Protein AF-A0A530HF14-F1 (afdb_monomer)

Mean predicted aligned error: 12.58 Å

Sequence (118 aa):
MIAGNLILDHGEQLALHSQGTRLSEALPGTGDAVYHRACEAGLEGVVPKRLDSGYRCGNTMNWRKVKCYIEKEMDIVGVRRESGKPAIALMADNGRYMGGKGEEKLRHASRKDFWERS

Structure (mmCIF, N/CA/C/O backbone):
data_AF-A0A530HF14-F1
#
_entry.id   AF-A0A530HF14-F1
#
loop_
_atom_site.group_PDB
_atom_site.id
_atom_site.type_symbol
_atom_site.label_atom_id
_atom_site.label_alt_id
_atom_site.label_comp_id
_atom_site.label_asym_id
_atom_site.label_entity_id
_atom_site.label_seq_id
_atom_site.pdbx_PDB_ins_code
_atom_site.Cartn_x
_atom_site.Cartn_y
_atom_site.Cartn_z
_atom_site.occupancy
_atom_site.B_iso_or_equiv
_atom_site.auth_seq_id
_atom_site.auth_comp_id
_atom_site.auth_asym_id
_atom_site.auth_atom_id
_atom_site.pdbx_PDB_model_num
ATOM 1 N N . MET A 1 1 ? 29.315 -5.144 -40.319 1.00 36.47 1 MET A N 1
ATOM 2 C CA . MET A 1 1 ? 29.248 -6.262 -41.281 1.00 36.47 1 MET A CA 1
ATOM 3 C C . MET A 1 1 ? 29.750 -7.528 -40.609 1.00 36.47 1 MET A C 1
ATOM 5 O O . MET A 1 1 ? 30.948 -7.679 -40.448 1.00 36.47 1 MET A O 1
ATOM 9 N N . ILE A 1 2 ? 28.824 -8.374 -40.169 1.00 30.61 2 ILE A N 1
ATOM 10 C CA . ILE A 1 2 ? 28.721 -9.804 -40.497 1.00 30.61 2 ILE A CA 1
ATOM 11 C C . ILE A 1 2 ? 27.246 -10.155 -40.276 1.00 30.61 2 ILE A C 1
ATOM 13 O O . ILE A 1 2 ? 26.611 -9.632 -39.363 1.00 30.61 2 ILE A O 1
ATOM 17 N N . ALA A 1 3 ? 26.697 -10.895 -41.228 1.00 30.23 3 ALA A N 1
ATOM 18 C CA . ALA A 1 3 ? 25.279 -11.133 -41.442 1.00 30.23 3 ALA A CA 1
ATOM 19 C C . ALA A 1 3 ? 24.803 -12.468 -40.837 1.00 30.23 3 ALA A C 1
ATOM 21 O O . ALA A 1 3 ? 25.616 -13.362 -40.627 1.00 30.23 3 ALA A O 1
ATOM 22 N N . GLY A 1 4 ? 23.475 -12.593 -40.688 1.00 32.03 4 GLY A N 1
ATOM 23 C CA . GLY A 1 4 ? 22.696 -13.847 -40.629 1.00 32.03 4 GLY A CA 1
ATOM 24 C C . GLY A 1 4 ? 22.632 -14.511 -39.246 1.00 32.03 4 GLY A C 1
ATOM 25 O O . GLY A 1 4 ? 23.638 -14.609 -38.566 1.00 32.03 4 GLY A O 1
ATOM 26 N N . ASN A 1 5 ? 21.487 -14.974 -38.739 1.00 28.64 5 ASN A N 1
ATOM 27 C CA . ASN A 1 5 ? 20.369 -15.590 -39.449 1.00 28.64 5 ASN A CA 1
ATOM 28 C C . ASN A 1 5 ? 19.001 -15.229 -38.845 1.00 28.64 5 ASN A C 1
ATOM 30 O O . ASN A 1 5 ? 18.823 -15.197 -37.631 1.00 28.64 5 ASN A O 1
ATOM 34 N N . LEU A 1 6 ? 18.028 -15.046 -39.737 1.00 33.19 6 LEU A N 1
ATOM 35 C CA . LEU A 1 6 ? 16.597 -15.155 -39.481 1.00 33.19 6 LEU A CA 1
ATOM 36 C C . LEU A 1 6 ? 16.236 -16.650 -39.420 1.00 33.19 6 LEU A C 1
ATOM 38 O O . LEU A 1 6 ? 16.515 -17.364 -40.379 1.00 33.19 6 LEU A O 1
ATOM 42 N N . ILE A 1 7 ? 15.586 -17.106 -38.348 1.00 29.97 7 ILE A N 1
ATOM 43 C CA . ILE A 1 7 ? 14.658 -18.247 -38.386 1.00 29.97 7 ILE A CA 1
ATOM 44 C C . ILE A 1 7 ? 13.421 -17.822 -37.591 1.00 29.97 7 ILE A C 1
ATOM 46 O O . ILE A 1 7 ? 13.506 -17.540 -36.399 1.00 29.97 7 ILE A O 1
ATOM 50 N N . LEU A 1 8 ? 12.291 -17.727 -38.290 1.00 35.47 8 LEU A N 1
ATOM 51 C CA . LEU A 1 8 ? 10.958 -17.787 -37.704 1.00 35.47 8 LEU A CA 1
ATOM 52 C C . LEU A 1 8 ? 10.596 -19.272 -37.615 1.00 35.47 8 LEU A C 1
ATOM 54 O O . LEU A 1 8 ? 10.571 -19.926 -38.654 1.00 35.47 8 LEU A O 1
ATOM 58 N N . ASP A 1 9 ? 10.296 -19.784 -36.424 1.00 32.62 9 ASP A N 1
ATOM 59 C CA . ASP A 1 9 ? 9.361 -20.901 -36.278 1.00 32.62 9 ASP A CA 1
ATOM 60 C C . ASP A 1 9 ? 8.671 -20.837 -34.909 1.00 32.62 9 ASP A C 1
ATOM 62 O O . ASP A 1 9 ? 9.218 -20.331 -33.927 1.00 32.62 9 ASP A O 1
ATOM 66 N N . HIS A 1 10 ? 7.421 -21.275 -34.894 1.00 35.06 10 HIS A N 1
ATOM 67 C CA . HIS A 1 10 ? 6.526 -21.311 -33.754 1.00 35.06 10 HIS A CA 1
ATOM 68 C C . HIS A 1 10 ? 7.050 -22.230 -32.641 1.00 35.06 10 HIS A C 1
ATOM 70 O O . HIS A 1 10 ? 7.435 -23.364 -32.894 1.00 35.06 10 HIS A O 1
ATOM 76 N N . GLY A 1 11 ? 6.902 -21.789 -31.389 1.00 36.94 11 GLY A N 1
ATOM 77 C CA . GLY A 1 11 ? 6.933 -22.675 -30.225 1.00 36.94 11 GLY A CA 1
ATOM 78 C C . GLY A 1 11 ? 8.230 -22.645 -29.418 1.00 36.94 11 GLY A C 1
ATOM 79 O O . GLY A 1 11 ? 9.328 -22.752 -29.942 1.00 36.94 11 GLY A O 1
ATOM 80 N N . GLU A 1 12 ? 8.040 -22.560 -28.101 1.00 37.78 12 GLU A N 1
ATOM 81 C CA . GLU A 1 12 ? 9.015 -22.946 -27.078 1.00 37.78 12 GLU A CA 1
ATOM 82 C C . GLU A 1 12 ? 10.173 -21.965 -26.815 1.00 37.78 12 GLU A C 1
ATOM 84 O O . GLU A 1 12 ? 11.347 -22.213 -27.082 1.00 37.78 12 GLU A O 1
ATOM 89 N N . GLN A 1 13 ? 9.851 -20.849 -26.151 1.00 38.09 13 GLN A N 1
ATOM 90 C CA . GLN A 1 13 ? 10.854 -20.138 -25.363 1.00 38.09 13 GLN A CA 1
ATOM 91 C C . GLN A 1 13 ? 11.191 -21.004 -24.141 1.00 38.09 13 GLN A C 1
ATOM 93 O O . GLN A 1 13 ? 10.454 -21.035 -23.156 1.00 38.09 13 GLN A O 1
ATOM 98 N N . LEU A 1 14 ? 12.291 -21.750 -24.249 1.00 38.81 14 LEU A N 1
ATOM 99 C CA . LEU A 1 14 ? 12.883 -22.560 -23.188 1.00 38.81 14 LEU A CA 1
ATOM 100 C C . LEU A 1 14 ? 13.216 -21.670 -21.983 1.00 38.81 14 LEU A C 1
ATOM 102 O O . LEU A 1 14 ? 14.288 -21.068 -21.895 1.00 38.81 14 LEU A O 1
ATOM 106 N N . ALA A 1 15 ? 12.283 -21.579 -21.038 1.00 46.75 15 ALA A N 1
ATOM 107 C CA . ALA A 1 15 ? 12.572 -21.070 -19.713 1.00 46.75 15 ALA A CA 1
ATOM 108 C C . ALA A 1 15 ? 13.521 -22.067 -19.041 1.00 46.75 15 ALA A C 1
ATOM 110 O O . ALA A 1 15 ? 13.161 -23.217 -18.787 1.00 46.75 15 ALA A O 1
ATOM 111 N N . LEU A 1 16 ? 14.744 -21.626 -18.750 1.00 47.59 16 LEU A N 1
ATOM 112 C CA . LEU A 1 16 ? 15.656 -22.301 -17.831 1.00 47.59 16 LEU A CA 1
ATOM 113 C C . LEU A 1 16 ? 15.025 -22.302 -16.425 1.00 47.59 16 LEU A C 1
ATOM 115 O O . LEU A 1 16 ? 15.407 -21.529 -15.550 1.00 47.59 16 LEU A O 1
ATOM 119 N N . HIS A 1 17 ? 14.025 -23.155 -16.198 1.00 56.22 17 HIS A N 1
ATOM 120 C CA . HIS A 1 17 ? 13.499 -23.449 -14.870 1.00 56.22 17 HIS A CA 1
ATOM 121 C C . HIS A 1 17 ? 14.471 -24.401 -14.182 1.00 56.22 17 HIS A C 1
ATOM 123 O O . HIS A 1 17 ? 14.325 -25.622 -14.223 1.00 56.22 17 HIS A O 1
ATOM 129 N N . SER A 1 18 ? 15.481 -23.834 -13.524 1.00 59.91 18 SER A N 1
ATOM 130 C CA . SER A 1 18 ? 16.192 -24.569 -12.484 1.00 59.91 18 SER A CA 1
ATOM 131 C C . SER A 1 18 ? 15.182 -24.946 -11.391 1.00 59.91 18 SER A C 1
ATOM 133 O O . SER A 1 18 ? 14.347 -24.136 -10.983 1.00 59.91 18 SER A O 1
ATOM 135 N N . GLN A 1 19 ? 15.223 -26.201 -10.944 1.00 69.06 19 GLN A N 1
ATOM 136 C CA . GLN A 1 19 ? 14.273 -26.841 -10.018 1.00 69.06 19 GLN A CA 1
ATOM 137 C C . GLN A 1 19 ? 14.310 -26.273 -8.574 1.00 69.06 19 GLN A C 1
ATOM 139 O O . GLN A 1 19 ? 14.096 -27.005 -7.615 1.00 69.06 19 GLN A O 1
ATOM 144 N N . GLY A 1 20 ? 14.598 -24.980 -8.383 1.00 80.44 20 GLY A N 1
ATOM 145 C CA . GLY A 1 20 ? 14.730 -24.382 -7.050 1.00 80.44 20 GLY A CA 1
ATOM 146 C C . GLY A 1 20 ? 14.368 -22.903 -6.926 1.00 80.44 20 GLY A C 1
ATOM 147 O O . GLY A 1 20 ? 13.968 -22.488 -5.841 1.00 80.44 20 GLY A O 1
ATOM 148 N N . THR A 1 21 ? 14.426 -22.107 -8.003 1.00 83.06 21 THR A N 1
ATOM 149 C CA . THR A 1 21 ? 14.185 -20.655 -7.910 1.00 83.06 21 THR A CA 1
ATOM 150 C C . THR A 1 21 ? 13.404 -20.143 -9.114 1.00 83.06 21 THR A C 1
ATOM 152 O O . THR A 1 21 ? 13.869 -20.223 -10.247 1.00 83.06 21 THR A O 1
ATOM 155 N N . ARG A 1 22 ? 12.226 -19.557 -8.869 1.00 88.69 22 ARG A N 1
ATOM 156 C CA . ARG A 1 22 ? 11.443 -18.847 -9.890 1.00 88.69 22 ARG A CA 1
ATOM 157 C C . ARG A 1 22 ? 11.646 -17.345 -9.728 1.00 88.69 22 ARG A C 1
ATOM 159 O O . ARG A 1 22 ? 11.312 -16.786 -8.687 1.00 88.69 22 ARG A O 1
ATOM 166 N N . LEU A 1 23 ? 12.161 -16.702 -10.769 1.00 87.56 23 LEU A N 1
ATOM 167 C CA . LEU A 1 23 ? 12.239 -15.248 -10.842 1.00 87.56 23 LEU A CA 1
ATOM 168 C C . LEU A 1 23 ? 10.933 -14.685 -11.417 1.00 87.56 23 LEU A C 1
ATOM 170 O O . LEU A 1 23 ? 10.348 -15.274 -12.324 1.00 87.56 23 LEU A O 1
ATOM 174 N N . SER A 1 24 ? 10.479 -13.548 -10.893 1.00 87.00 24 SER A N 1
ATOM 175 C CA . SER A 1 24 ? 9.408 -12.773 -11.521 1.00 87.00 24 SER A CA 1
ATOM 176 C C . SER A 1 24 ? 9.977 -11.970 -12.684 1.00 87.00 24 SER A C 1
ATOM 178 O O . SER A 1 24 ? 10.897 -11.173 -12.498 1.00 87.00 24 SER A O 1
ATOM 180 N N . GLU A 1 25 ? 9.424 -12.177 -13.872 1.00 89.69 25 GLU A N 1
ATOM 181 C CA . GLU A 1 25 ? 9.804 -11.433 -15.069 1.00 89.69 25 GLU A CA 1
ATOM 182 C C . GLU A 1 25 ? 9.300 -9.986 -15.012 1.00 89.69 25 GLU A C 1
ATOM 184 O O . GLU A 1 25 ? 8.318 -9.665 -14.334 1.00 89.69 25 GLU A O 1
ATOM 189 N N . ALA A 1 26 ? 9.991 -9.095 -15.725 1.00 87.94 26 ALA A N 1
ATOM 190 C CA . ALA A 1 26 ? 9.523 -7.730 -15.905 1.00 87.94 26 ALA A CA 1
ATOM 191 C C . ALA A 1 26 ? 8.271 -7.735 -16.791 1.00 87.94 26 ALA A C 1
ATOM 193 O O . ALA A 1 26 ? 8.269 -8.320 -17.872 1.00 87.94 26 ALA A O 1
ATOM 194 N N . LEU A 1 27 ? 7.213 -7.065 -16.338 1.00 89.06 27 LEU A N 1
ATOM 195 C CA . LEU A 1 27 ? 5.968 -6.970 -17.093 1.00 89.06 27 LEU A CA 1
ATOM 196 C C . LEU A 1 27 ? 6.084 -5.854 -18.146 1.00 89.06 27 LEU A C 1
ATOM 198 O O . LEU A 1 27 ? 6.410 -4.722 -17.774 1.00 89.06 27 LEU A O 1
ATOM 202 N N . PRO A 1 28 ? 5.834 -6.141 -19.437 1.00 86.81 28 PRO A N 1
ATOM 203 C CA . PRO A 1 28 ? 5.816 -5.118 -20.475 1.00 86.81 28 PRO A CA 1
ATOM 204 C C . PRO A 1 28 ? 4.565 -4.234 -20.357 1.00 86.81 28 PRO A C 1
ATOM 206 O O . PRO A 1 28 ? 3.536 -4.651 -19.826 1.00 86.81 28 PRO A O 1
ATOM 209 N N . GLY A 1 29 ? 4.639 -3.024 -20.913 1.00 87.62 29 GLY 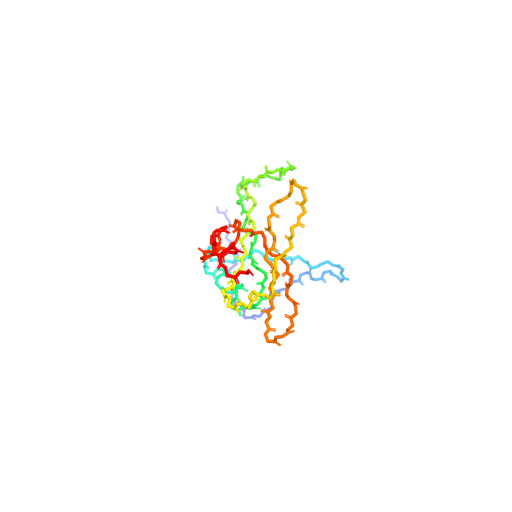A N 1
ATOM 210 C CA . GLY A 1 29 ? 3.528 -2.070 -20.950 1.00 87.62 29 GLY A CA 1
ATOM 211 C C . GLY A 1 29 ? 3.702 -0.882 -20.006 1.00 87.62 29 GLY A C 1
ATOM 212 O O . GLY A 1 29 ? 4.760 -0.676 -19.409 1.00 87.62 29 GLY A O 1
ATOM 213 N N . THR A 1 30 ? 2.661 -0.058 -19.913 1.00 91.69 30 THR A N 1
ATOM 214 C CA . THR A 1 30 ? 2.648 1.117 -19.039 1.00 91.69 30 THR A CA 1
ATOM 215 C C . THR A 1 30 ? 2.336 0.717 -17.595 1.00 91.69 30 THR A C 1
ATOM 217 O O . THR A 1 30 ? 1.674 -0.288 -17.328 1.00 91.69 30 THR A O 1
ATOM 220 N N . GLY A 1 31 ? 2.827 1.504 -16.633 1.00 90.19 31 GLY A N 1
ATOM 221 C CA . GLY A 1 31 ? 2.651 1.199 -15.211 1.00 90.19 31 GLY A CA 1
ATOM 222 C C . GLY A 1 31 ? 1.184 1.162 -14.767 1.00 90.19 31 GLY A C 1
ATOM 223 O O . GLY A 1 31 ? 0.836 0.355 -13.909 1.00 90.19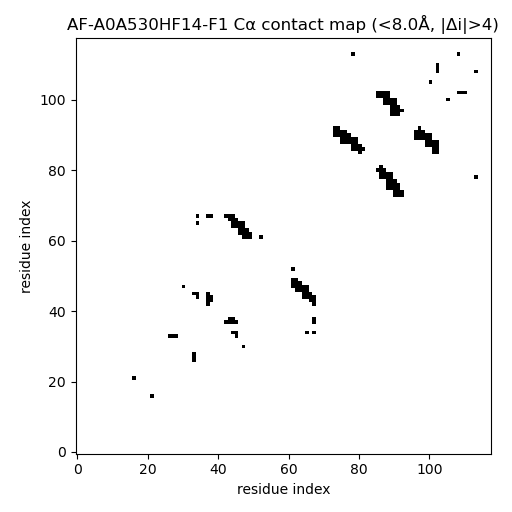 31 GLY A O 1
ATOM 224 N N . ASP A 1 32 ? 0.328 1.992 -15.367 1.00 94.31 32 ASP A N 1
ATOM 225 C CA . ASP A 1 32 ? -1.118 2.015 -15.127 1.00 94.31 32 ASP A CA 1
ATOM 226 C C . ASP A 1 32 ? -1.798 0.733 -15.625 1.00 94.31 32 ASP A C 1
ATOM 228 O O . ASP A 1 32 ? -2.539 0.109 -14.867 1.00 94.31 32 ASP A O 1
ATOM 232 N N . ALA A 1 33 ? -1.483 0.272 -16.838 1.00 94.69 33 ALA A N 1
ATOM 233 C CA . ALA A 1 33 ? -2.045 -0.958 -17.382 1.00 94.69 33 ALA A CA 1
ATOM 234 C C . ALA A 1 33 ? -1.667 -2.170 -16.517 1.00 94.69 33 ALA A C 1
ATOM 236 O O . ALA A 1 33 ? -2.526 -2.978 -16.164 1.00 94.69 33 ALA A O 1
ATOM 237 N N . VAL A 1 34 ? -0.397 -2.266 -16.109 1.00 94.38 34 VAL A N 1
ATOM 238 C CA . VAL A 1 34 ? 0.080 -3.336 -15.220 1.00 94.38 34 VAL A CA 1
ATOM 239 C C . VAL A 1 34 ? -0.604 -3.270 -13.851 1.00 94.38 34 VAL A C 1
ATOM 241 O O . VAL A 1 34 ? -0.999 -4.304 -13.312 1.00 94.38 34 VAL A O 1
ATOM 244 N N . TYR A 1 35 ? -0.789 -2.069 -13.298 1.00 94.75 35 TYR A N 1
ATOM 245 C CA . TYR A 1 35 ? -1.519 -1.870 -12.047 1.00 94.75 35 TYR A CA 1
ATOM 246 C C . TYR A 1 35 ? -2.977 -2.336 -12.150 1.00 94.75 35 TYR A C 1
ATOM 248 O O . TYR A 1 35 ? -3.415 -3.125 -11.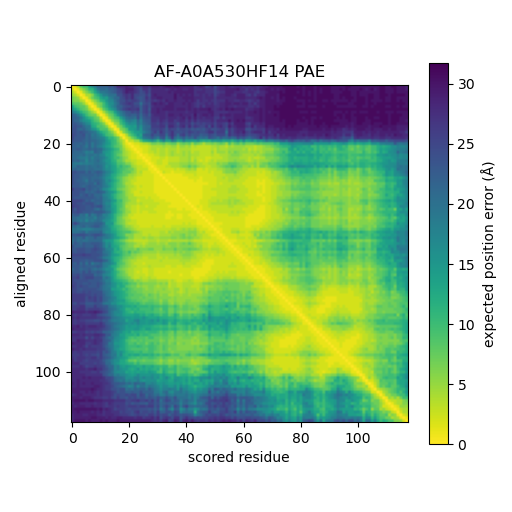314 1.00 94.75 35 TYR A O 1
ATOM 256 N N . HIS A 1 36 ? -3.708 -1.918 -13.187 1.00 94.50 36 HIS A N 1
ATOM 257 C CA . HIS A 1 36 ? -5.102 -2.319 -13.386 1.00 94.50 36 HIS A CA 1
ATOM 258 C C . HIS A 1 36 ? -5.241 -3.837 -13.508 1.00 94.50 36 HIS A C 1
ATOM 260 O O . HIS A 1 36 ? -6.061 -4.430 -12.809 1.00 94.50 36 HIS A O 1
ATOM 266 N N . ARG A 1 37 ? -4.371 -4.483 -14.294 1.00 93.94 37 ARG A N 1
ATOM 267 C CA . ARG A 1 37 ? -4.345 -5.947 -14.413 1.00 93.94 37 ARG A CA 1
ATOM 268 C C . ARG A 1 37 ? -4.032 -6.643 -13.094 1.00 93.94 37 ARG A C 1
ATOM 270 O O . ARG A 1 37 ? -4.652 -7.655 -12.785 1.00 93.94 37 ARG A O 1
ATOM 277 N N . ALA A 1 38 ? -3.099 -6.112 -12.303 1.00 94.31 38 ALA A N 1
ATOM 278 C CA . ALA A 1 38 ? -2.787 -6.670 -10.991 1.00 94.31 38 ALA A CA 1
ATOM 279 C C . ALA A 1 38 ? -3.999 -6.603 -10.047 1.00 94.31 38 ALA A C 1
ATOM 281 O O . ALA A 1 38 ? -4.276 -7.575 -9.346 1.00 94.31 38 ALA A O 1
ATOM 282 N N . CYS A 1 39 ? -4.746 -5.495 -10.064 1.00 95.12 39 CYS A N 1
ATOM 283 C CA . CYS A 1 39 ? -5.953 -5.352 -9.252 1.00 95.12 39 CYS A CA 1
ATOM 284 C C . CYS A 1 39 ? -7.096 -6.253 -9.735 1.00 95.12 39 CYS A C 1
ATOM 286 O O . CYS A 1 39 ? -7.735 -6.900 -8.910 1.00 95.12 39 CYS A O 1
ATOM 288 N N . GLU A 1 40 ? -7.320 -6.353 -11.050 1.00 94.56 40 GLU A N 1
ATOM 289 C CA . GLU A 1 40 ? -8.292 -7.284 -11.650 1.00 94.56 40 GLU A CA 1
ATOM 290 C C . GLU A 1 40 ? -7.978 -8.744 -11.292 1.00 94.56 40 GLU A C 1
ATOM 292 O O . GLU A 1 40 ? -8.884 -9.532 -11.030 1.00 94.56 40 GLU A O 1
ATOM 297 N N . ALA A 1 41 ? -6.692 -9.096 -11.219 1.00 94.31 41 ALA A N 1
ATOM 298 C CA . ALA A 1 41 ? -6.222 -10.421 -10.824 1.00 94.31 41 ALA A CA 1
ATOM 299 C C . ALA A 1 41 ? -6.261 -10.675 -9.301 1.00 94.31 41 ALA A C 1
ATOM 301 O O . ALA A 1 41 ? -5.819 -11.732 -8.849 1.00 94.31 41 ALA A O 1
ATOM 302 N N . GLY A 1 42 ? -6.751 -9.726 -8.493 1.00 93.00 42 GLY A N 1
ATOM 303 C CA . GLY A 1 42 ? -6.849 -9.869 -7.037 1.00 93.00 42 GLY A CA 1
ATOM 304 C C . GLY A 1 42 ? -5.507 -9.818 -6.298 1.00 93.00 42 GLY A C 1
ATOM 305 O O . GLY A 1 42 ? -5.412 -10.287 -5.162 1.00 93.00 42 GLY A O 1
ATOM 306 N N . LEU A 1 43 ? -4.458 -9.269 -6.918 1.00 94.31 43 LEU A N 1
ATOM 307 C CA . LEU A 1 43 ? -3.161 -9.072 -6.269 1.00 94.31 43 LEU A CA 1
ATOM 308 C C . LEU A 1 43 ? -3.191 -7.850 -5.336 1.00 94.31 43 LEU A C 1
ATOM 310 O O . LEU A 1 43 ? -3.987 -6.930 -5.506 1.00 94.31 43 LEU A O 1
ATOM 314 N N . GLU A 1 44 ? -2.269 -7.793 -4.364 1.00 94.50 44 GLU A N 1
ATOM 315 C CA . GLU A 1 44 ? -2.163 -6.638 -3.449 1.00 94.50 44 GLU A CA 1
ATOM 316 C C . GLU A 1 44 ? -1.838 -5.335 -4.200 1.00 94.50 44 GLU A C 1
ATOM 318 O O . GLU A 1 44 ? -2.160 -4.247 -3.728 1.00 94.50 44 GLU A O 1
ATOM 323 N N . GLY A 1 45 ? -1.154 -5.431 -5.340 1.00 94.75 45 GLY A N 1
ATOM 324 C CA . GLY A 1 45 ? -0.711 -4.304 -6.149 1.00 94.75 45 GLY A CA 1
ATOM 325 C C . GLY A 1 45 ? 0.610 -4.590 -6.851 1.00 94.75 45 GLY A C 1
ATOM 326 O O . GLY A 1 45 ? 0.978 -5.744 -7.069 1.00 94.75 45 GLY A O 1
ATOM 327 N N . VAL A 1 46 ? 1.340 -3.530 -7.191 1.00 95.25 46 VAL A N 1
ATOM 328 C CA . VAL A 1 46 ? 2.577 -3.592 -7.981 1.00 95.25 46 VAL A CA 1
ATOM 329 C C . VAL A 1 46 ? 3.737 -2.897 -7.275 1.00 95.25 46 VAL A C 1
ATOM 331 O O . VAL A 1 46 ? 3.552 -2.007 -6.438 1.00 95.25 46 VAL A O 1
ATOM 334 N N . VAL A 1 47 ? 4.960 -3.294 -7.632 1.00 94.75 47 VAL A N 1
ATOM 335 C CA . VAL A 1 47 ? 6.192 -2.629 -7.189 1.00 94.75 47 VAL A CA 1
ATOM 336 C C . VAL A 1 47 ? 7.003 -2.176 -8.406 1.00 94.75 47 VAL A C 1
ATOM 338 O O . VAL A 1 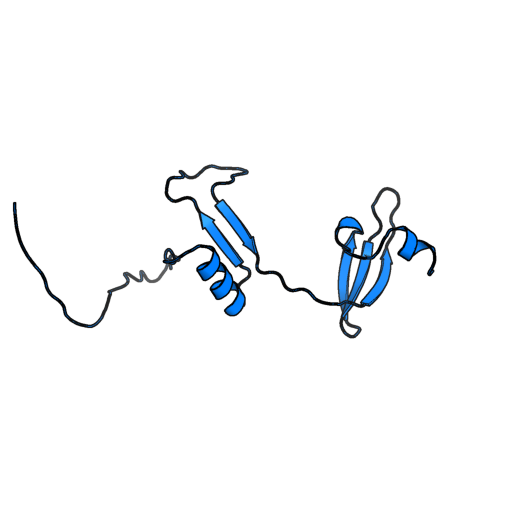47 ? 7.916 -2.892 -8.825 1.00 94.75 47 VAL A O 1
ATOM 341 N N . PRO A 1 48 ? 6.698 -1.009 -9.004 1.00 93.81 48 PRO A N 1
ATOM 342 C CA . PRO A 1 48 ? 7.556 -0.403 -10.013 1.00 93.81 48 PRO A CA 1
ATOM 343 C C . PRO A 1 48 ? 8.939 -0.062 -9.453 1.00 93.81 48 PRO A C 1
ATOM 345 O O . PRO A 1 48 ? 9.082 0.464 -8.342 1.00 93.81 48 PRO A O 1
ATOM 348 N N . LYS A 1 49 ? 9.954 -0.340 -10.272 1.00 93.50 49 LYS A N 1
ATOM 349 C CA . LYS A 1 49 ? 11.365 -0.038 -10.021 1.00 93.50 49 LYS A CA 1
ATOM 350 C C . LYS A 1 49 ? 11.908 0.771 -11.196 1.00 93.50 49 LYS A C 1
ATOM 352 O O . LYS A 1 49 ? 11.633 0.428 -12.343 1.00 93.50 49 LYS A O 1
ATOM 357 N N . ARG A 1 50 ? 12.667 1.834 -10.928 1.00 92.88 50 ARG A N 1
ATOM 358 C CA . ARG A 1 50 ? 13.341 2.614 -11.980 1.00 92.88 50 ARG A CA 1
ATOM 359 C C . ARG A 1 50 ? 14.439 1.778 -12.641 1.00 92.88 50 ARG A C 1
ATOM 361 O O . ARG A 1 50 ? 15.301 1.252 -11.937 1.00 92.88 50 ARG A O 1
ATOM 368 N N . LEU A 1 51 ? 14.405 1.679 -13.969 1.00 91.56 51 LEU A N 1
ATOM 369 C CA . LEU A 1 51 ? 15.323 0.846 -14.756 1.00 91.56 51 LEU A CA 1
ATOM 370 C C . LEU A 1 51 ? 16.786 1.299 -14.638 1.00 91.56 51 LEU A C 1
ATOM 372 O O . LEU A 1 51 ? 17.689 0.474 -14.589 1.00 91.56 51 LEU A O 1
ATOM 376 N N . ASP A 1 52 ? 17.003 2.606 -14.545 1.00 93.25 52 ASP A N 1
ATOM 377 C CA . ASP A 1 52 ? 18.305 3.263 -14.417 1.00 93.25 52 ASP A CA 1
ATOM 378 C C . ASP A 1 52 ? 18.795 3.370 -12.962 1.00 93.25 52 ASP A C 1
ATOM 380 O O . ASP A 1 52 ? 19.850 3.945 -12.695 1.00 93.25 52 ASP A O 1
ATOM 384 N N . SER A 1 53 ? 18.047 2.822 -11.996 1.00 92.88 53 SER A N 1
ATOM 385 C CA . SER A 1 53 ? 18.400 2.929 -10.582 1.00 92.88 53 SER A CA 1
ATOM 386 C C . SER A 1 53 ? 19.204 1.737 -10.070 1.00 92.88 53 SER A C 1
ATOM 388 O O . SER A 1 53 ? 18.785 0.584 -10.163 1.00 92.88 53 SER A O 1
ATOM 390 N N . GLY A 1 54 ? 20.338 2.034 -9.434 1.00 94.00 54 GLY A N 1
ATOM 391 C CA . GLY A 1 54 ? 21.059 1.067 -8.613 1.00 94.00 54 GLY A CA 1
ATOM 392 C C . GLY A 1 54 ? 20.303 0.734 -7.323 1.00 94.00 54 GLY A C 1
ATOM 393 O O . GLY A 1 54 ? 19.497 1.525 -6.817 1.00 94.00 54 GLY A O 1
ATOM 394 N N . TYR A 1 55 ? 20.589 -0.440 -6.760 1.00 93.31 55 TYR A N 1
ATOM 395 C CA . TYR A 1 55 ? 20.079 -0.814 -5.445 1.00 93.31 55 TYR A CA 1
ATOM 396 C C . TYR A 1 55 ? 20.631 0.123 -4.362 1.00 93.31 55 TYR A C 1
ATOM 398 O O . TYR A 1 55 ? 21.825 0.416 -4.323 1.00 93.31 55 TYR A O 1
ATOM 406 N N . ARG A 1 56 ? 19.758 0.566 -3.452 1.00 92.38 56 ARG A N 1
ATOM 407 C CA . ARG A 1 56 ? 20.115 1.408 -2.307 1.00 92.38 56 ARG A CA 1
ATOM 408 C C . ARG A 1 56 ? 19.369 0.922 -1.070 1.00 92.38 56 ARG A C 1
ATOM 410 O O . ARG A 1 56 ? 18.157 0.732 -1.124 1.00 92.38 56 ARG A O 1
ATOM 417 N N . CYS A 1 57 ? 20.080 0.764 0.042 1.00 94.06 57 CYS A N 1
ATOM 418 C CA . CYS A 1 57 ? 19.461 0.467 1.329 1.00 94.06 57 CYS A CA 1
ATOM 419 C C . CYS A 1 57 ? 18.725 1.696 1.901 1.00 94.06 57 CYS A C 1
ATOM 421 O O . CYS A 1 57 ? 19.131 2.842 1.695 1.00 94.06 57 CYS A O 1
ATOM 423 N N . GLY A 1 58 ? 17.642 1.452 2.641 1.00 93.19 58 GLY A N 1
ATOM 424 C CA . GLY A 1 58 ? 16.837 2.498 3.278 1.00 93.19 58 GLY A CA 1
ATOM 425 C C . GLY A 1 58 ? 15.695 3.030 2.407 1.00 93.19 58 GLY A C 1
ATOM 426 O O . GLY A 1 58 ? 15.288 2.410 1.426 1.00 93.19 58 GLY A O 1
ATOM 427 N N . ASN A 1 59 ? 15.135 4.176 2.804 1.00 91.75 59 ASN A N 1
ATOM 428 C CA . ASN A 1 59 ? 13.967 4.739 2.134 1.00 91.75 59 ASN A CA 1
ATOM 429 C C . ASN A 1 59 ? 14.352 5.307 0.760 1.00 91.75 59 ASN A C 1
ATOM 431 O O . ASN A 1 59 ? 15.270 6.121 0.646 1.00 91.75 59 ASN A O 1
ATOM 435 N N . THR A 1 60 ? 13.649 4.883 -0.288 1.00 93.75 60 THR A N 1
ATOM 436 C CA . THR A 1 60 ? 13.953 5.271 -1.667 1.00 93.75 60 THR A CA 1
ATOM 437 C C . THR A 1 60 ? 12.684 5.508 -2.469 1.00 93.75 60 THR A C 1
ATOM 439 O O . THR A 1 60 ? 11.657 4.865 -2.264 1.00 93.75 60 THR A O 1
ATOM 442 N N . MET A 1 61 ? 12.771 6.432 -3.424 1.00 92.44 61 MET A N 1
ATOM 443 C CA . MET A 1 61 ? 11.693 6.714 -4.371 1.00 92.44 61 MET A CA 1
ATOM 444 C C . MET A 1 61 ? 11.812 5.876 -5.648 1.00 92.44 61 MET A C 1
ATOM 446 O O . MET A 1 61 ? 10.904 5.900 -6.478 1.00 92.44 61 MET A O 1
ATOM 450 N N . ASN A 1 62 ? 12.929 5.161 -5.808 1.00 94.31 62 ASN A N 1
ATOM 451 C CA . ASN A 1 62 ? 13.224 4.357 -6.990 1.00 94.31 62 ASN A CA 1
ATOM 452 C C . ASN A 1 62 ? 12.378 3.086 -7.044 1.00 94.31 62 ASN A C 1
ATOM 454 O O . ASN A 1 62 ? 12.192 2.533 -8.121 1.00 94.31 62 ASN A O 1
ATOM 458 N N . TRP A 1 63 ? 11.912 2.615 -5.885 1.00 93.56 63 TRP A N 1
ATOM 459 C CA . TRP A 1 63 ? 11.081 1.429 -5.721 1.00 93.56 63 TRP A CA 1
ATOM 460 C C . TRP A 1 63 ? 9.815 1.868 -4.999 1.00 93.56 63 TRP A C 1
ATOM 462 O O . TRP A 1 63 ? 9.879 2.306 -3.850 1.00 93.56 63 TRP A O 1
ATOM 472 N N . ARG A 1 64 ? 8.664 1.800 -5.666 1.00 93.38 64 ARG A N 1
ATOM 473 C CA . ARG A 1 64 ? 7.398 2.261 -5.085 1.00 93.38 64 ARG A CA 1
ATOM 474 C C . ARG A 1 64 ? 6.433 1.112 -4.977 1.00 93.38 64 ARG A C 1
ATOM 476 O O . ARG A 1 64 ? 6.158 0.473 -5.975 1.00 93.38 64 ARG A O 1
ATOM 483 N N . LYS A 1 65 ? 5.887 0.877 -3.787 1.00 94.12 65 LYS A N 1
ATOM 484 C CA . LYS A 1 65 ? 4.739 -0.014 -3.634 1.00 94.12 65 LYS A CA 1
ATOM 485 C C . LYS A 1 65 ? 3.474 0.775 -3.941 1.00 94.12 65 LYS A C 1
ATOM 487 O O . LYS A 1 65 ? 3.187 1.756 -3.260 1.00 94.12 65 LYS A O 1
ATOM 492 N N . VAL A 1 66 ? 2.729 0.327 -4.939 1.00 95.00 66 VAL A N 1
ATOM 493 C CA . VAL A 1 66 ? 1.414 0.864 -5.282 1.00 95.00 66 VAL A CA 1
ATOM 494 C C . VAL A 1 66 ? 0.416 -0.247 -5.015 1.00 95.00 66 VAL A C 1
ATOM 496 O O . VAL A 1 66 ? 0.456 -1.279 -5.677 1.00 95.00 66 VAL A O 1
ATOM 499 N N . LYS A 1 67 ? -0.417 -0.075 -3.988 1.00 95.25 67 LYS A N 1
ATOM 500 C CA . LYS A 1 67 ? -1.415 -1.077 -3.610 1.00 95.25 67 LYS A CA 1
ATOM 501 C C . LYS A 1 67 ? -2.706 -0.859 -4.382 1.00 95.25 67 LYS A C 1
ATOM 503 O O . LYS A 1 67 ? -3.083 0.283 -4.620 1.00 95.25 67 LYS A O 1
ATOM 508 N N . CYS A 1 68 ? -3.375 -1.949 -4.714 1.00 95.75 68 CYS A N 1
ATOM 509 C CA . CYS A 1 68 ? -4.781 -1.939 -5.062 1.00 95.75 68 CYS A CA 1
ATOM 510 C C . CYS A 1 68 ? -5.591 -1.579 -3.814 1.00 95.75 68 CYS A C 1
ATOM 512 O O . CYS A 1 68 ? -5.280 -2.028 -2.706 1.00 95.75 68 CYS A O 1
ATOM 514 N N . TYR A 1 69 ? -6.621 -0.759 -3.990 1.00 89.06 69 TYR A N 1
ATOM 515 C CA . TYR A 1 69 ? -7.520 -0.364 -2.913 1.00 89.06 69 TYR A CA 1
ATOM 516 C C . TYR A 1 69 ? -8.945 -0.753 -3.268 1.00 89.06 69 TYR A C 1
ATOM 518 O O . TYR A 1 69 ? -9.338 -0.719 -4.432 1.00 89.06 69 TYR A O 1
ATOM 526 N N . ILE A 1 70 ? -9.703 -1.102 -2.236 1.00 85.31 70 ILE A N 1
ATOM 527 C CA . ILE A 1 70 ? -11.149 -1.258 -2.308 1.00 85.31 70 ILE A CA 1
ATOM 528 C C . ILE A 1 70 ? -11.777 -0.252 -1.354 1.00 85.31 70 ILE A C 1
ATOM 530 O O . ILE A 1 70 ? -11.254 -0.007 -0.263 1.00 85.31 70 ILE A O 1
ATOM 534 N N . GLU A 1 71 ? -12.895 0.321 -1.772 1.00 85.06 71 GLU A N 1
ATOM 535 C CA . GLU A 1 71 ? -13.753 1.115 -0.905 1.00 85.06 71 GLU A CA 1
ATOM 536 C C . GLU A 1 71 ? -14.880 0.221 -0.402 1.00 85.06 71 GLU A C 1
ATOM 538 O O . GLU A 1 71 ? -15.442 -0.580 -1.149 1.00 85.06 71 GLU A O 1
ATOM 543 N N . LYS A 1 72 ? -15.170 0.313 0.894 1.00 85.19 72 LYS A N 1
ATOM 544 C CA . LYS A 1 72 ? -16.214 -0.479 1.531 1.00 85.19 72 LYS A CA 1
ATOM 545 C C . LYS A 1 72 ? -16.850 0.318 2.659 1.00 85.19 72 LYS A C 1
ATOM 547 O O . LYS A 1 72 ? -16.140 0.939 3.449 1.00 85.19 72 LYS A O 1
ATOM 552 N N . GLU A 1 73 ? -18.173 0.265 2.731 1.00 87.44 73 GLU A N 1
ATOM 553 C CA . GLU A 1 73 ? -18.940 0.784 3.860 1.00 87.44 73 GLU A CA 1
ATOM 554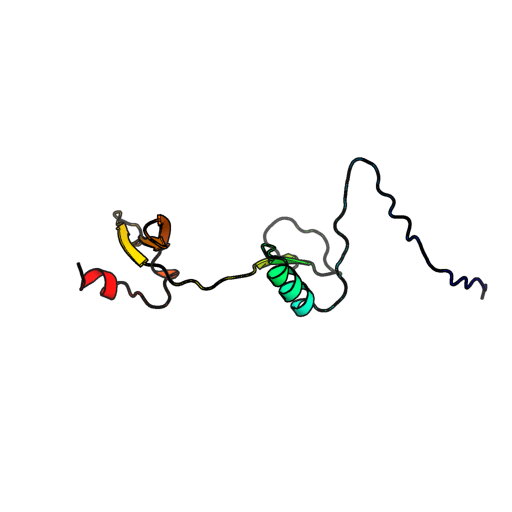 C C . GLU A 1 73 ? -18.908 -0.222 5.014 1.00 87.44 73 GLU A C 1
ATOM 556 O O . GLU A 1 73 ? -18.950 -1.436 4.803 1.00 87.44 73 GLU A O 1
ATOM 561 N N . MET A 1 74 ? -18.767 0.286 6.235 1.00 88.12 74 MET A N 1
ATOM 562 C CA . MET A 1 74 ? -18.666 -0.517 7.452 1.00 88.12 74 MET A CA 1
ATOM 563 C C . MET A 1 74 ? -19.432 0.160 8.582 1.00 88.12 74 MET A C 1
ATOM 565 O O . MET A 1 74 ? -19.462 1.389 8.670 1.00 88.12 74 MET A O 1
ATOM 569 N N . ASP A 1 75 ? -19.987 -0.651 9.475 1.00 90.12 75 ASP A N 1
ATOM 570 C CA . ASP A 1 75 ? -20.692 -0.187 10.660 1.00 90.12 75 ASP A CA 1
ATOM 571 C C . ASP A 1 75 ? -19.695 0.271 11.721 1.00 90.12 75 ASP A C 1
ATOM 573 O O . ASP A 1 75 ? -18.728 -0.427 12.033 1.00 90.12 75 ASP A O 1
ATOM 577 N N . ILE A 1 76 ? -19.951 1.421 12.338 1.00 88.69 76 ILE A N 1
ATOM 578 C CA . ILE A 1 76 ? -19.237 1.840 13.545 1.00 88.69 76 ILE A CA 1
ATOM 579 C C . ILE A 1 76 ? -19.991 1.270 14.745 1.00 88.69 76 ILE A C 1
ATOM 581 O O . ILE A 1 76 ? -21.082 1.726 15.074 1.00 88.69 76 ILE A O 1
ATOM 585 N N . VAL A 1 77 ? -19.392 0.292 15.422 1.00 91.44 77 VAL A N 1
ATOM 586 C CA . VAL A 1 77 ? -20.012 -0.399 16.570 1.00 91.44 77 VAL A CA 1
ATOM 587 C C . VAL A 1 77 ? -19.559 0.147 17.923 1.00 91.44 77 VAL A C 1
ATOM 589 O O . VAL A 1 77 ? -20.080 -0.245 18.962 1.00 91.44 77 VAL A O 1
ATOM 592 N N . GLY A 1 78 ? -18.578 1.050 17.935 1.00 88.44 78 GLY A N 1
ATOM 593 C CA . GLY A 1 78 ? -18.129 1.702 19.158 1.00 88.44 78 GLY A CA 1
ATOM 594 C C . GLY A 1 78 ? -16.847 2.502 18.980 1.00 88.44 78 GLY A C 1
ATOM 595 O O . GLY A 1 78 ? -16.283 2.592 17.889 1.00 88.44 78 GLY A O 1
ATOM 596 N N . VAL A 1 79 ? -16.364 3.068 20.084 1.00 87.25 79 VAL A N 1
ATOM 597 C CA . VAL A 1 79 ? -15.127 3.855 20.127 1.00 87.25 79 VAL A CA 1
ATOM 598 C C . VAL A 1 79 ? -14.276 3.395 21.299 1.00 87.25 79 VAL A C 1
ATOM 600 O O . VAL A 1 79 ? -14.749 3.329 22.431 1.00 87.25 79 VAL A O 1
ATOM 603 N N . ARG A 1 80 ? -12.994 3.128 21.045 1.00 88.12 80 ARG A N 1
ATOM 604 C CA . ARG A 1 80 ? -11.997 2.889 22.090 1.00 88.12 80 ARG A CA 1
ATOM 605 C C . ARG A 1 80 ? -11.190 4.154 22.346 1.00 88.12 80 ARG A C 1
ATOM 607 O O . ARG A 1 80 ? -10.675 4.773 21.413 1.00 88.12 80 ARG A O 1
ATOM 614 N N . ARG A 1 81 ? -11.058 4.506 23.624 1.00 86.50 81 ARG A N 1
ATOM 615 C CA . ARG A 1 81 ? -10.326 5.681 24.105 1.00 86.50 81 ARG A CA 1
ATOM 616 C C . ARG A 1 81 ? -9.304 5.239 25.144 1.00 86.50 81 ARG A C 1
ATOM 618 O O . ARG A 1 81 ? -9.618 4.437 26.015 1.00 86.50 81 ARG A O 1
ATOM 625 N N . GLU A 1 82 ? -8.095 5.768 25.038 1.00 86.12 82 GLU A N 1
ATOM 626 C CA . GLU A 1 82 ? -7.022 5.575 26.011 1.00 86.12 82 GLU A CA 1
ATOM 627 C C . GLU A 1 82 ? -6.384 6.942 26.269 1.00 86.12 82 GLU A C 1
ATOM 629 O O . GLU A 1 82 ? -6.232 7.738 25.339 1.00 86.12 82 GLU A O 1
ATOM 634 N N . SER A 1 83 ? -6.056 7.242 27.528 1.00 84.69 83 SER A N 1
ATOM 635 C CA . SER A 1 83 ? -5.477 8.540 27.888 1.00 84.69 83 SER A CA 1
ATOM 636 C C . SER A 1 83 ? -4.190 8.792 27.096 1.00 84.69 83 SER A C 1
ATOM 638 O O . SER A 1 83 ? -3.323 7.923 27.015 1.00 84.69 83 SER A O 1
ATOM 640 N N . GLY A 1 84 ? -4.081 9.966 26.471 1.00 84.50 84 GLY A N 1
ATOM 641 C CA . GLY A 1 84 ? -2.926 10.342 25.650 1.00 84.50 84 GLY A CA 1
ATOM 642 C C . GLY A 1 84 ? -2.865 9.718 24.248 1.00 84.50 84 GLY A C 1
ATOM 643 O O . GLY A 1 84 ? -1.918 10.004 23.519 1.00 84.50 84 GLY A O 1
ATOM 644 N N . LYS A 1 85 ? -3.852 8.908 23.830 1.00 83.00 85 LYS A N 1
ATOM 645 C CA . LYS A 1 85 ? -3.924 8.331 22.473 1.00 83.00 85 LYS A CA 1
ATOM 646 C C . LYS A 1 85 ? -5.153 8.831 21.703 1.00 83.00 85 LYS A C 1
ATOM 648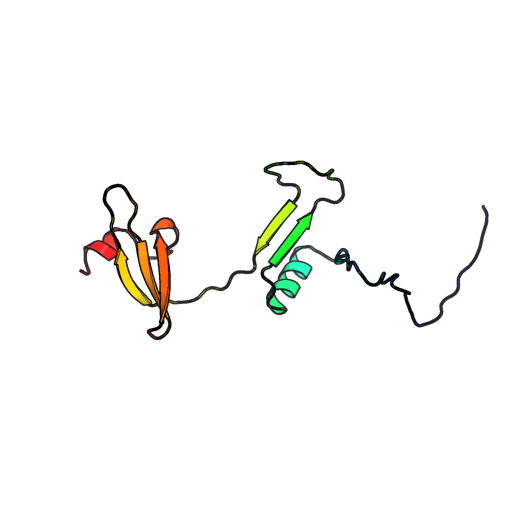 O O . LYS A 1 85 ? -6.180 9.132 22.313 1.00 83.00 85 LYS A O 1
ATOM 653 N N . PRO A 1 86 ? -5.081 8.910 20.360 1.00 78.75 86 PRO A N 1
ATOM 654 C CA . PRO A 1 86 ? -6.241 9.259 19.546 1.00 78.75 86 PRO A CA 1
ATOM 655 C C . PRO A 1 86 ? -7.350 8.207 19.677 1.00 78.75 86 PRO A C 1
ATOM 657 O O . PRO A 1 86 ? -7.080 7.019 19.874 1.00 78.75 86 PRO A O 1
ATOM 660 N N . ALA A 1 87 ? -8.603 8.649 19.544 1.00 83.44 87 ALA A N 1
ATOM 661 C CA . ALA A 1 87 ? -9.756 7.758 19.552 1.00 83.44 87 ALA A CA 1
ATOM 662 C C . ALA A 1 87 ? -9.708 6.790 18.358 1.00 83.44 87 ALA A C 1
ATOM 664 O O . ALA A 1 87 ? -9.318 7.159 17.246 1.00 83.44 87 ALA A O 1
ATOM 665 N N . ILE A 1 88 ? -10.113 5.544 18.603 1.00 87.00 88 ILE A N 1
ATOM 666 C CA . ILE A 1 88 ? -10.168 4.487 17.592 1.00 87.00 88 ILE A CA 1
ATOM 667 C C . ILE A 1 88 ? -11.624 4.062 17.426 1.00 87.00 88 ILE A C 1
ATOM 669 O O . ILE A 1 88 ? -12.218 3.532 18.365 1.00 87.00 88 ILE A O 1
ATOM 673 N N . ALA A 1 89 ? -12.182 4.250 16.234 1.00 88.81 89 ALA A N 1
ATOM 674 C CA . ALA A 1 89 ? -13.487 3.713 15.875 1.00 88.81 89 ALA A CA 1
ATOM 675 C C . ALA A 1 89 ? -13.379 2.204 15.660 1.00 88.81 89 ALA A C 1
ATOM 677 O O . ALA A 1 89 ? -12.497 1.740 14.934 1.00 88.81 89 ALA A O 1
ATOM 678 N N . LEU A 1 90 ? -14.259 1.444 16.301 1.00 91.56 90 LEU A N 1
ATOM 679 C CA . LEU A 1 90 ? -14.389 0.003 16.134 1.00 91.56 90 LEU A CA 1
ATOM 680 C C . LEU A 1 90 ? -15.359 -0.259 14.986 1.00 91.56 90 LEU A C 1
ATOM 682 O O . LEU A 1 90 ? -16.498 0.204 15.032 1.00 91.56 90 LEU A O 1
ATOM 686 N N . MET A 1 91 ? -14.902 -0.982 13.967 1.00 92.00 91 MET A N 1
ATOM 687 C CA . MET A 1 91 ? -15.675 -1.226 12.753 1.00 92.00 91 MET A CA 1
ATOM 688 C C . MET A 1 91 ? -16.162 -2.670 12.696 1.00 92.00 91 MET A C 1
ATOM 690 O O . MET A 1 91 ? -15.439 -3.594 13.086 1.00 92.00 91 MET A O 1
ATOM 694 N N . ALA A 1 92 ? -17.360 -2.866 12.163 1.00 93.50 92 ALA A N 1
ATOM 695 C CA . ALA A 1 92 ? -17.917 -4.166 11.846 1.00 93.50 92 ALA A CA 1
ATOM 696 C C . ALA A 1 92 ? -18.462 -4.204 10.415 1.00 93.50 92 ALA A C 1
ATOM 698 O O . ALA A 1 92 ? -18.753 -3.182 9.804 1.00 93.50 92 ALA A O 1
ATOM 699 N N . ASP A 1 93 ? -18.569 -5.409 9.879 1.00 94.25 93 ASP A N 1
ATOM 700 C CA . ASP A 1 93 ? -19.155 -5.703 8.579 1.00 94.25 93 ASP A CA 1
ATOM 701 C C . ASP A 1 93 ? -20.066 -6.917 8.752 1.00 94.25 93 ASP A C 1
ATOM 703 O O . ASP A 1 93 ? -19.592 -7.988 9.132 1.00 94.25 93 ASP A O 1
ATOM 707 N N . ASN A 1 94 ? -21.375 -6.749 8.540 1.00 92.19 94 ASN A N 1
ATOM 708 C CA . ASN A 1 94 ? -22.378 -7.805 8.736 1.00 92.19 94 ASN A CA 1
ATOM 709 C C . ASN A 1 94 ? -22.275 -8.488 10.118 1.00 92.19 94 ASN A C 1
ATOM 711 O O . ASN A 1 94 ? -22.248 -9.713 10.233 1.00 92.19 94 ASN A O 1
ATOM 715 N N . GLY A 1 95 ? -22.135 -7.686 11.180 1.00 90.31 95 GLY A N 1
ATOM 716 C CA . GLY A 1 95 ? -21.991 -8.173 12.559 1.00 90.31 95 GLY A CA 1
ATOM 717 C C . GLY A 1 95 ? -20.620 -8.775 12.901 1.00 90.31 95 GLY A C 1
ATOM 718 O O . GLY A 1 95 ? -20.375 -9.125 14.056 1.00 90.31 95 GLY A O 1
ATOM 719 N N . ARG A 1 96 ? -19.690 -8.867 11.941 1.00 94.25 96 ARG A N 1
ATOM 720 C CA . ARG A 1 96 ? -18.317 -9.328 12.173 1.00 94.25 96 ARG A CA 1
ATOM 721 C C . ARG A 1 96 ? -17.394 -8.152 12.452 1.00 94.25 96 ARG A C 1
ATOM 723 O O . ARG A 1 96 ? -17.300 -7.231 11.653 1.00 94.25 96 ARG A O 1
ATOM 730 N N . TYR A 1 97 ? -16.643 -8.211 13.547 1.00 93.19 97 TYR A N 1
ATOM 731 C CA . TYR A 1 97 ? -15.635 -7.199 13.866 1.00 93.19 97 TYR A CA 1
ATOM 732 C C . TYR A 1 97 ? -14.482 -7.186 12.844 1.00 93.19 97 TYR A C 1
ATOM 734 O O . TYR A 1 97 ? -13.868 -8.221 12.577 1.00 93.19 97 TYR A O 1
ATOM 742 N N . MET A 1 98 ? -14.164 -5.999 12.315 1.00 92.88 98 MET A N 1
ATOM 743 C CA . MET A 1 98 ? -13.173 -5.770 11.249 1.00 92.88 98 MET A CA 1
ATOM 744 C C . MET A 1 98 ? -11.937 -4.985 11.710 1.00 92.88 98 MET A C 1
ATOM 746 O O . MET A 1 98 ? -11.040 -4.700 10.914 1.00 92.88 98 MET A O 1
ATOM 750 N N . GLY A 1 99 ? -11.854 -4.654 12.999 1.00 91.94 99 GLY A N 1
ATOM 751 C CA . GLY A 1 99 ? -10.730 -3.927 13.577 1.00 91.94 99 GLY A CA 1
ATOM 752 C C . GLY A 1 99 ? -11.045 -2.469 13.894 1.00 91.94 99 GLY A C 1
ATOM 753 O O . GLY A 1 99 ? -12.163 -1.984 13.727 1.00 91.94 99 GLY A O 1
ATOM 754 N N . GLY A 1 100 ? -10.0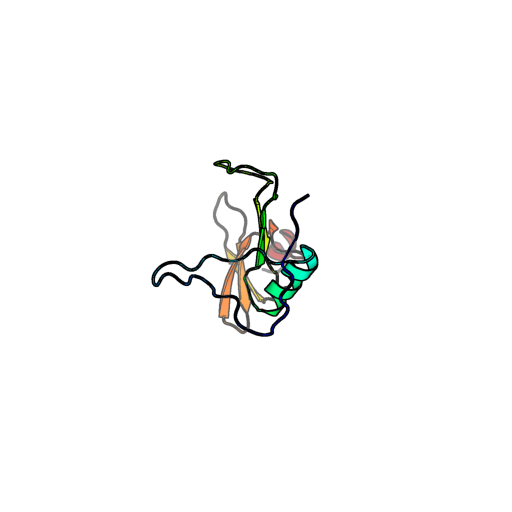22 -1.773 14.385 1.00 90.06 100 GLY A N 1
ATOM 755 C CA . GLY A 1 100 ? -10.107 -0.366 14.747 1.00 90.06 100 GLY A CA 1
ATOM 756 C C . GLY A 1 100 ? -9.421 0.538 13.727 1.00 90.06 100 GLY A C 1
ATOM 757 O O . GLY A 1 100 ? -8.340 0.204 13.232 1.00 90.06 100 GLY A O 1
ATOM 758 N N . LYS A 1 101 ? -10.001 1.706 13.449 1.00 86.75 101 LYS A N 1
ATOM 759 C CA . LYS A 1 101 ? -9.345 2.773 12.680 1.00 86.75 101 LYS A CA 1
ATOM 760 C C . LYS A 1 101 ? -9.293 4.056 13.492 1.00 86.75 101 LYS A C 1
ATOM 762 O O . LYS A 1 101 ? -10.261 4.427 14.147 1.00 86.75 101 LYS A O 1
ATOM 767 N N . GLY A 1 102 ? -8.133 4.706 13.467 1.00 79.50 102 GLY A N 1
ATOM 768 C CA . GLY A 1 102 ? -7.991 6.049 14.018 1.00 79.50 102 GLY A CA 1
ATOM 769 C C . GLY A 1 102 ? -8.788 7.054 13.191 1.00 79.50 102 GLY A C 1
ATOM 770 O O . GLY A 1 102 ? -8.982 6.852 11.991 1.00 79.50 102 GLY A O 1
ATOM 771 N N . GLU A 1 103 ? -9.205 8.136 13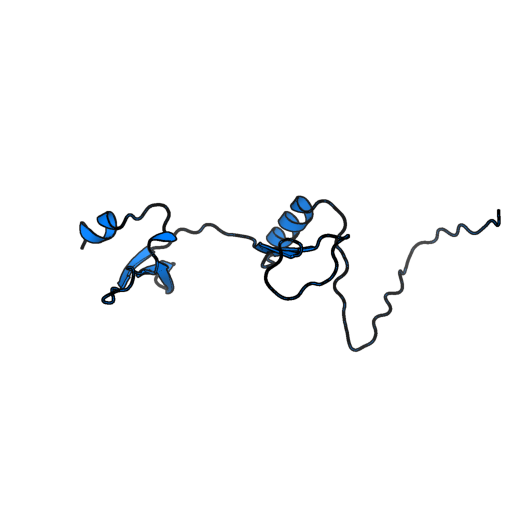.839 1.00 66.19 103 GLU A N 1
ATOM 772 C CA . GLU A 1 103 ? -10.014 9.207 13.244 1.00 66.19 103 GLU A CA 1
ATOM 773 C C . GLU A 1 103 ? -9.433 9.756 11.927 1.00 66.19 103 GLU A C 1
ATOM 775 O O . GLU A 1 103 ? -10.166 9.943 10.966 1.00 66.19 103 GLU A O 1
ATOM 780 N N . GLU A 1 104 ? -8.104 9.898 11.828 1.00 65.44 104 GLU A N 1
ATOM 781 C CA . GLU A 1 104 ? -7.392 10.376 10.624 1.00 65.44 104 GLU A CA 1
ATOM 782 C C . GLU A 1 104 ? -7.726 9.575 9.350 1.00 65.44 104 GLU A C 1
ATOM 784 O O . GLU A 1 104 ? -7.607 10.077 8.235 1.00 65.44 104 GLU A O 1
ATOM 789 N N . LYS A 1 105 ? -8.121 8.305 9.494 1.00 64.81 105 LYS A N 1
ATOM 790 C CA . LYS A 1 105 ? -8.436 7.420 8.365 1.00 64.81 105 LYS A CA 1
ATOM 791 C C . LYS A 1 105 ? -9.933 7.344 8.056 1.00 64.81 105 LYS A C 1
ATOM 793 O O . LYS A 1 105 ? -10.309 6.576 7.174 1.00 64.81 105 LYS A O 1
ATOM 798 N N . LEU A 1 106 ? -10.775 8.103 8.758 1.00 66.75 106 LEU A N 1
ATOM 799 C CA . LEU A 1 106 ? -12.218 8.141 8.542 1.00 66.75 106 LEU A CA 1
ATOM 800 C C . LEU A 1 106 ? -12.579 9.381 7.725 1.00 66.75 106 LEU A C 1
ATOM 802 O O . LEU A 1 106 ? -12.352 10.510 8.141 1.00 66.75 106 LEU A O 1
ATOM 806 N N . ARG A 1 107 ? -13.146 9.164 6.535 1.00 60.91 107 ARG A N 1
ATOM 807 C CA . ARG A 1 107 ? -13.401 10.236 5.561 1.00 60.91 107 ARG A CA 1
ATOM 808 C C . ARG A 1 107 ? -14.512 11.208 5.987 1.00 60.91 107 ARG A C 1
ATOM 810 O O . ARG A 1 107 ? -14.450 12.370 5.606 1.00 60.91 107 ARG A O 1
ATOM 817 N N . HIS A 1 108 ? -15.497 10.736 6.759 1.00 58.16 108 HIS A N 1
ATOM 818 C CA . HIS A 1 108 ? -16.737 11.467 7.089 1.00 58.16 108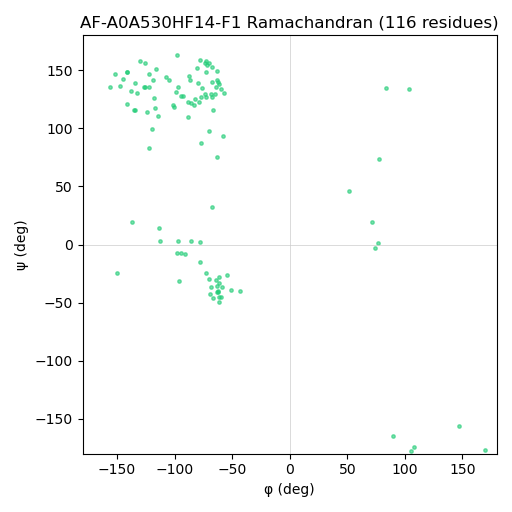 HIS A CA 1
ATOM 819 C C . HIS A 1 108 ? -17.164 11.352 8.558 1.00 58.16 108 HIS A C 1
ATOM 821 O O . HIS A 1 108 ? -18.326 11.567 8.881 1.00 58.16 108 HIS A O 1
ATOM 827 N N . ALA A 1 109 ? -16.247 10.978 9.449 1.00 60.16 109 ALA A N 1
ATOM 828 C CA . ALA A 1 109 ? -16.520 10.942 10.881 1.00 60.16 109 ALA A CA 1
ATOM 829 C C . ALA A 1 109 ? -15.548 11.896 11.568 1.00 60.16 109 ALA A C 1
ATOM 831 O O . ALA A 1 109 ? -14.376 11.572 11.761 1.00 60.16 109 ALA A O 1
ATOM 832 N N . SER A 1 110 ? -16.026 13.097 11.880 1.00 59.19 110 SER A N 1
ATOM 833 C CA . SER A 1 110 ? -15.266 14.047 12.679 1.00 59.19 110 SER A CA 1
ATOM 834 C C . SER A 1 110 ? -15.257 13.601 14.138 1.00 59.19 110 SER A C 1
ATOM 836 O O . SER A 1 110 ? -16.184 12.936 14.609 1.00 59.19 110 SER A O 1
ATOM 838 N N . ARG A 1 111 ? -14.255 14.041 14.907 1.00 57.81 111 ARG A N 1
ATOM 839 C CA . ARG A 1 111 ? -14.220 13.884 16.367 1.00 57.81 111 ARG A CA 1
ATOM 840 C C . ARG A 1 111 ? -15.569 14.191 17.013 1.00 57.81 111 ARG A C 1
ATOM 842 O O . ARG A 1 111 ? -15.962 13.509 17.950 1.00 57.81 111 ARG A O 1
ATOM 849 N N . LYS A 1 112 ? -16.249 15.233 16.519 1.00 57.50 112 LYS A N 1
ATOM 850 C CA . LYS A 1 112 ? -17.517 15.750 17.038 1.00 57.50 112 LYS A CA 1
ATOM 851 C C . LYS A 1 112 ? -18.681 14.774 16.821 1.00 57.50 112 LYS A C 1
ATOM 853 O O . LYS A 1 112 ? -19.481 14.602 17.735 1.00 57.50 112 LYS A O 1
ATOM 858 N N . ASP A 1 113 ? -18.709 14.058 15.698 1.00 63.75 113 ASP A N 1
ATOM 859 C CA . ASP A 1 113 ? -19.755 13.067 15.389 1.00 63.75 113 ASP A CA 1
ATOM 860 C C . ASP A 1 113 ? -19.745 11.885 16.366 1.00 63.75 113 ASP A C 1
ATOM 862 O O . ASP A 1 113 ? -20.789 11.321 16.690 1.00 63.75 113 ASP A O 1
ATOM 866 N N . PHE A 1 114 ? -18.563 11.551 16.890 1.00 60.56 114 PHE A N 1
ATOM 867 C CA . PHE A 1 114 ? -18.401 10.558 17.951 1.00 60.56 114 PHE A CA 1
ATOM 868 C C . PHE A 1 114 ? -18.749 11.073 19.352 1.00 60.56 114 PHE A C 1
ATOM 870 O O . PHE A 1 114 ? -18.839 10.262 20.269 1.00 60.56 114 PHE A O 1
ATOM 877 N N . TRP A 1 115 ? -18.862 12.390 19.550 1.00 57.31 115 TRP A N 1
ATOM 878 C CA . TRP A 1 115 ? -19.142 12.998 20.855 1.00 57.31 115 TRP A CA 1
ATOM 879 C C . TRP A 1 115 ? -20.625 13.302 21.079 1.00 57.31 115 TRP A C 1
ATOM 881 O O . TRP A 1 115 ? -21.063 13.260 22.219 1.00 57.31 115 TRP A O 1
ATOM 891 N N . GLU A 1 116 ? -21.391 13.620 20.033 1.00 55.47 116 GLU A N 1
ATOM 892 C CA . GLU A 1 116 ? -22.791 14.068 20.173 1.00 55.47 116 GLU A CA 1
ATOM 893 C C . GLU A 1 116 ? -23.831 12.940 20.030 1.00 55.47 116 GLU A C 1
ATOM 895 O O . GLU A 1 116 ? -25.017 13.169 20.254 1.00 55.47 116 GLU A O 1
ATOM 900 N N . ARG A 1 117 ? -23.415 11.721 19.658 1.00 50.44 117 ARG A N 1
ATOM 901 C CA . ARG A 1 117 ? -24.312 10.570 19.404 1.00 50.44 117 ARG A CA 1
ATOM 902 C C . ARG A 1 117 ? -24.153 9.413 20.404 1.00 50.44 117 ARG A C 1
ATOM 904 O O . ARG A 1 117 ? -24.642 8.319 20.132 1.00 50.44 117 ARG A O 1
ATOM 911 N N . SER A 1 118 ? -23.481 9.643 21.533 1.00 45.28 118 SER A N 1
ATOM 912 C CA . SER A 1 118 ? -23.276 8.689 22.641 1.00 45.28 118 SER A CA 1
ATOM 913 C C . SER A 1 118 ? -23.686 9.311 23.962 1.00 45.28 118 SER A C 1
ATOM 915 O O . SER A 1 118 ? -24.333 8.608 24.763 1.00 45.28 118 SER A O 1
#

pLDDT: mean 78.22, std 20.74, range [28.64, 95.75]

Radius of gyration: 24.56 Å; Cα contacts (8 Å, |Δi|>4): 104; chains: 1; bounding box: 54×43×69 Å

Foldseek 3Di:
DDDDDDDDDDDDPDDPPDVPDDDDDDDDDDQVVQQVVCVVVVHQGDWAAAPPDDDDPDDDPRTDGDGDDDDDDWDQPAWDDDPPDAIWTFTHDPNHTDDTDGPVPDPPCDPVNRVPPD

Secondary structure (DSSP, 8-state):
----------S-------TT-PPPPPPPS-HHHHHHHHHHTT-SEE--B-TTPPP-SSS-SSB--EE-------EEEEEE--TTS--EEEEEETTEEEEEEEGGG-SS--TTTTTS--

Solvent-accessible surface area (backbone atoms only — not comparable to full-atom values): 8167 Å² total; per-residue (Å²): 143,85,81,87,82,92,79,88,76,88,80,80,86,79,72,86,72,56,98,84,66,87,81,86,76,86,79,84,80,54,72,65,60,53,40,52,53,28,40,75,69,70,40,68,41,42,70,56,63,47,89,90,54,77,93,71,91,75,93,60,85,53,54,41,81,47,67,53,82,82,89,79,88,65,47,78,80,48,74,50,77,50,93,98,51,79,51,24,41,31,31,23,51,96,90,39,81,72,51,71,45,47,52,93,79,44,94,86,52,54,78,62,63,70,63,78,76,114